Protein 4KLK (pdb70)

Secondary structure (DSSP, 8-state):
-EEE-SSEE--S-EEEEEE--TTSPPEEE--B--TT-HHHHH--HHHHHHHHH--GGG--BS---TTT--TTT-GGGTT-----EESSPPEEEEEETTEEEE---TTTS-TT-EEEEEEEEEEEESSS-EEEEEEEEEEEE-S-S--------HHHHHS--

Organism: Enterococcus faecalis (strain ATCC 700802 / V583) (NCBI:txid226185)

Sequence (161 aa):
TKVITNQVRLSFVHVLEPHAEEGQEKKYSCLIIPKDDKETLKAKEEAIKTAYEGAKKFERLKTTLRDGDEEEDTEERPEFENAFINVSSKTKPQVVKREDGVLVKKTDDPDEVYSGVYAIASINFYAYSTAGNKGVTAGLNNILTLCKGDFLGGRANAESDFGDL

InterPro domains:
  IPR012340 Nucleic acid-binding, OB-fold [G3DSA:2.40.50.140] (2-180)
  IPR012340 Nucleic acid-binding, OB-fold [SSF50249] (6-183)
  IPR022595 Enterobacter phage Enc34, ssDNA-binding protein [PF10991] (7-189)

Radius of gyration: 16.66 Å; Cα contacts (8 Å, |Δi|>4): 325; chains: 1; bounding box: 45×43×39 Å

Foldseek 3Di:
DKAKADKWAKAPAFQPHFADVPPDDTWGKITKAALVCCPRVVCCVLQVVQVVVPPPVPADEFADQLVVVPCVVPVSRPRIDGMAIDRDHAF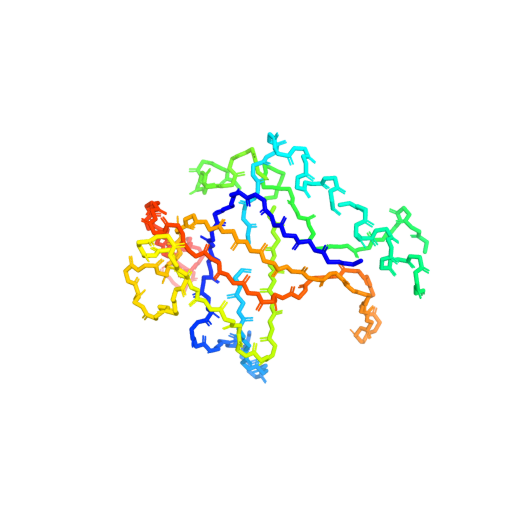EWEADVRDTDGDPDCQQGAHFFMWIFMKHKHWDADPNPTHIHIHTHYIYTHRDGDHDDDDDDPCVVPVVD

CATH classification: 2.40.50.140

Nearest PDB structures (foldseek):
  4klk-assembly1_A  TM=1.006E+00  e=2.759E-31  Enterococcus faecalis V583
  4jg2-assembly1_A  TM=8.233E-01  e=1.492E-13  Bacillus cereus ATCC 10987
  5odj-assembly1_A  TM=7.717E-01  e=7.273E-10  Hafnia phage Enc34
  5odk-assembly2_B  TM=7.988E-01  e=1.740E-09  Hafnia phage Enc34
  5odk-assembly1_A  TM=7.835E-01  e=3.380E-08  Hafnia phage Enc34

Structure (mmCIF, N/CA/C/O backbone):
data_4KLK
#
_entry.id   4KLK
#
_cell.length_a   40.527
_cell.length_b   68.133
_cell.length_c   86.807
_cell.angle_alpha   90.000
_cell.angle_beta   90.000
_cell.angle_gamma   90.000
#
_symmetry.space_group_name_H-M   'P 21 21 21'
#
loop_
_entity.id
_entity.type
_entity.pdbx_description
1 polymer 'Phage-related protein DUF2815'
2 non-polymer GLYCEROL
3 non-polymer ETHANOL
4 water water
#
loop_
_atom_site.group_PDB
_atom_site.id
_atom_site.type_symbol
_atom_site.label_atom_id
_atom_site.label_alt_id
_atom_site.label_comp_id
_atom_site.label_asym_id
_atom_site.label_entity_id
_atom_site.label_seq_id
_atom_site.pdbx_PDB_ins_code
_atom_site.Cartn_x
_atom_site.Cartn_y
_atom_site.Cartn_z
_atom_site.occupancy
_atom_site.B_iso_or_equiv
_atom_site.auth_seq_id
_atom_site.auth_comp_id
_atom_site.auth_asym_id
_atom_site.auth_atom_id
_atom_site.pdbx_PDB_model_num
ATOM 1 N N . THR A 1 7 ? 17.472 72.551 6.450 1.00 73.48 7 THR A N 1
ATOM 2 C CA . THR A 1 7 ? 18.206 71.632 7.415 1.00 70.43 7 THR A CA 1
ATOM 3 C C . THR A 1 7 ? 17.424 70.869 8.486 1.00 65.40 7 THR A C 1
ATOM 4 O O . THR A 1 7 ? 17.930 69.868 8.969 1.00 61.10 7 THR A O 1
ATOM 8 N N . LYS A 1 8 ? 16.234 71.318 8.874 1.00 63.67 8 LYS A N 1
ATOM 9 C CA . LYS A 1 8 ? 15.551 70.742 10.035 1.00 60.67 8 LYS A CA 1
ATOM 10 C C . LYS A 1 8 ? 14.409 69.751 9.767 1.00 59.44 8 LYS A C 1
ATOM 11 O O . LYS A 1 8 ? 13.481 70.066 9.072 1.00 57.30 8 LYS A O 1
ATOM 17 N N . VAL A 1 9 ? 14.461 68.569 10.381 1.00 56.32 9 VAL A N 1
ATOM 18 C CA . VAL A 1 9 ? 13.412 67.553 10.195 1.00 56.58 9 VAL A CA 1
ATOM 19 C C . VAL A 1 9 ? 12.696 67.151 11.502 1.00 51.64 9 VAL A C 1
ATOM 20 O O . VAL A 1 9 ? 13.323 67.010 12.511 1.00 52.43 9 VAL A O 1
ATOM 24 N N . ILE A 1 10 ? 11.370 66.997 11.435 1.00 53.40 10 ILE A N 1
ATOM 25 C CA . ILE A 1 10 ? 10.537 66.461 12.509 1.00 54.44 10 ILE A CA 1
ATOM 26 C C . ILE A 1 10 ? 10.013 65.148 11.975 1.00 55.02 10 ILE A C 1
ATOM 27 O O . ILE A 1 10 ? 9.252 65.171 10.979 1.00 55.72 10 ILE A O 1
ATOM 32 N N . THR A 1 11 ? 10.418 64.033 12.587 1.00 49.66 11 THR A N 1
ATOM 33 C CA . THR A 1 11 ? 10.076 62.721 12.034 1.00 48.11 11 THR A CA 1
ATOM 34 C C . THR A 1 11 ? 8.604 62.400 12.265 1.00 50.32 11 THR A C 1
ATOM 35 O O . THR A 1 11 ? 7.929 63.046 13.081 1.00 52.77 11 THR A O 1
ATOM 39 N N . ASN A 1 12 ? 8.107 61.405 11.545 1.00 52.26 12 ASN A N 1
ATOM 40 C CA . ASN A 1 12 ? 6.986 60.619 12.042 1.00 52.02 12 ASN A CA 1
ATOM 41 C C . ASN A 1 12 ? 7.579 59.664 13.050 1.00 48.61 12 ASN A C 1
ATOM 42 O O . ASN A 1 12 ? 8.697 59.853 13.493 1.00 51.74 12 ASN A O 1
ATOM 47 N N . GLN A 1 13 ? 6.831 58.642 13.402 1.00 48.33 13 GLN A N 1
ATOM 48 C CA . GLN A 1 13 ? 7.220 57.674 14.387 1.00 48.88 13 GLN A CA 1
ATOM 49 C C . GLN A 1 13 ? 8.508 56.929 14.062 1.00 48.31 13 GLN A C 1
ATOM 50 O O . GLN A 1 13 ? 8.721 56.353 12.972 1.00 49.16 13 GLN A O 1
ATOM 56 N N . VAL A 1 14 ? 9.417 56.946 15.011 1.00 41.67 14 VAL A N 1
ATOM 57 C CA . VAL A 1 14 ? 10.655 56.200 14.875 1.00 37.47 14 VAL A CA 1
ATOM 58 C C . VAL A 1 14 ? 10.860 55.427 16.176 1.00 38.59 14 VAL A C 1
ATOM 59 O O . VAL A 1 14 ? 10.111 55.587 17.131 1.00 38.15 14 VAL A O 1
ATOM 63 N N . ARG A 1 15 ? 11.874 54.589 16.173 1.00 39.63 15 ARG A N 1
ATOM 64 C CA . ARG A 1 15 ? 12.226 53.849 17.327 1.00 36.61 15 ARG A CA 1
ATOM 65 C C . ARG A 1 15 ? 13.588 54.325 17.759 1.00 36.36 15 ARG A C 1
ATOM 66 O O . ARG A 1 15 ? 14.468 54.487 16.960 1.00 33.67 15 ARG A O 1
ATOM 74 N N . LEU A 1 16 ? 13.745 54.531 19.082 1.00 35.63 16 LEU A N 1
ATOM 75 C CA . LEU A 1 16 ? 14.984 54.960 19.686 1.00 34.00 16 LEU A CA 1
ATOM 76 C C . LEU A 1 16 ? 15.803 53.755 20.161 1.00 36.17 16 LEU A C 1
ATOM 77 O O . LEU A 1 16 ? 15.261 52.754 20.598 1.00 34.97 16 LEU A O 1
ATOM 82 N N . SER A 1 17 ? 17.114 53.847 20.022 1.00 33.86 17 SER A N 1
ATOM 83 C CA . SER A 1 17 ? 17.988 52.913 20.545 1.00 34.67 17 SER A CA 1
ATOM 84 C C . SER A 1 17 ? 19.267 53.666 21.011 1.00 36.26 17 SER A C 1
ATOM 85 O O . SER A 1 17 ? 19.480 54.819 20.641 1.00 33.65 17 SER A O 1
ATOM 88 N N . PHE A 1 18 ? 20.097 53.012 21.824 1.00 33.62 18 PHE A N 1
ATOM 89 C CA . PHE A 1 18 ? 21.337 53.645 22.360 1.00 36.29 18 PHE A CA 1
ATOM 90 C C . PHE A 1 18 ? 20.957 55.001 22.957 1.00 39.60 18 PHE A C 1
ATOM 91 O O . PHE A 1 18 ? 21.542 56.033 22.630 1.00 33.95 18 PHE A O 1
ATOM 99 N N . VAL A 1 19 ? 19.948 54.976 23.840 1.00 37.36 19 VAL A N 1
ATOM 100 C CA . VAL A 1 19 ? 19.371 56.180 24.350 1.00 36.46 19 VAL A CA 1
ATOM 101 C C . VAL A 1 19 ? 20.177 56.795 25.475 1.00 34.31 19 VAL A C 1
ATOM 102 O O . VAL A 1 19 ? 20.261 56.220 26.635 1.00 39.37 19 VAL A O 1
ATOM 106 N N . HIS A 1 20 ? 20.658 58.008 25.201 1.00 32.47 20 HIS A N 1
ATOM 107 C CA . HIS A 1 20 ? 21.366 58.842 26.214 1.00 36.51 20 HIS A CA 1
ATOM 108 C C . HIS A 1 20 ? 20.872 60.250 26.125 1.00 34.06 20 HIS A C 1
ATOM 109 O O . HIS A 1 20 ? 21.649 61.117 25.826 1.00 33.44 20 HIS A O 1
ATOM 116 N N . VAL A 1 21 ? 19.566 60.466 26.317 1.00 34.30 21 VAL A N 1
ATOM 117 C CA . VAL A 1 21 ? 18.977 61.776 26.171 1.00 35.84 21 VAL A CA 1
ATOM 118 C C . VAL A 1 21 ? 18.771 62.518 27.527 1.00 36.93 21 VAL A C 1
ATOM 119 O O . VAL A 1 21 ? 18.586 63.732 27.550 1.00 38.81 21 VAL A O 1
ATOM 123 N N . LEU A 1 22 ? 18.828 61.780 28.625 1.00 38.32 22 LEU A N 1
ATOM 124 C CA . LEU A 1 22 ? 18.511 62.361 29.928 1.00 40.60 22 LEU A CA 1
ATOM 125 C C . LEU A 1 22 ? 19.751 62.770 30.618 1.00 42.56 22 LEU A C 1
ATOM 126 O O . LEU A 1 22 ? 19.754 63.796 31.271 1.00 44.01 22 LEU A O 1
ATOM 131 N N . GLU A 1 23 ? 20.805 61.963 30.439 1.00 42.48 23 GLU A N 1
ATOM 132 C CA . GLU A 1 23 ? 22.137 62.277 30.892 1.00 46.00 23 GLU A CA 1
ATOM 133 C C . GLU A 1 23 ? 23.124 62.019 29.798 1.00 42.37 23 GLU A C 1
ATOM 134 O O . GLU A 1 23 ? 23.006 61.031 29.074 1.00 46.02 23 GLU A O 1
ATOM 140 N N . PRO A 1 24 ? 24.168 62.853 29.717 1.00 44.78 24 PRO A N 1
ATOM 141 C CA . PRO A 1 24 ? 25.151 62.719 28.631 1.00 44.58 24 PRO A CA 1
ATOM 142 C C . PRO A 1 24 ? 26.073 61.553 28.865 1.00 46.92 24 PRO A C 1
ATOM 143 O O . PRO A 1 24 ? 26.279 61.117 30.006 1.00 45.72 24 PRO A O 1
ATOM 147 N N . HIS A 1 25 ? 26.655 61.089 27.777 1.00 47.70 25 HIS A N 1
ATOM 148 C CA . HIS A 1 25 ? 27.435 59.864 27.737 1.00 53.31 25 HIS A CA 1
ATOM 149 C C . HIS A 1 25 ? 28.651 60.089 26.816 1.00 54.74 25 HIS A C 1
ATOM 150 O O . HIS A 1 25 ? 28.561 60.798 25.787 1.00 50.08 25 HIS A O 1
ATOM 157 N N . ALA A 1 26 ? 29.790 59.503 27.166 1.00 58.07 26 ALA A N 1
ATOM 158 C CA . ALA A 1 26 ? 30.964 59.555 26.279 1.00 61.45 26 ALA A CA 1
ATOM 159 C C . ALA A 1 26 ? 30.965 58.325 25.373 1.00 63.21 26 ALA A C 1
ATOM 160 O O . ALA A 1 26 ? 31.069 57.172 25.828 1.00 57.21 26 ALA A O 1
ATOM 170 N N . GLU A 1 28 ? 33.326 57.351 23.276 1.00 87.22 28 GLU A N 1
ATOM 171 C CA . GLU A 1 28 ? 34.636 56.695 23.511 1.00 90.00 28 GLU A CA 1
ATOM 172 C C . GLU A 1 28 ? 35.349 57.328 24.702 1.00 85.20 28 GLU A C 1
ATOM 173 O O . GLU A 1 28 ? 35.134 58.504 25.011 1.00 76.36 28 GLU A O 1
ATOM 179 N N . GLU A 1 29 ? 36.224 56.559 25.342 1.00 81.31 29 GLU A N 1
ATOM 180 C CA . GLU A 1 29 ? 37.080 57.079 26.404 1.00 84.84 29 GLU A CA 1
ATOM 181 C C . GLU A 1 29 ? 37.873 58.388 25.995 1.00 82.22 29 GLU A C 1
ATOM 182 O O . GLU A 1 29 ? 38.361 58.535 24.871 1.00 79.77 29 GLU A O 1
ATOM 188 N N . GLY A 1 30 ? 37.941 59.356 26.903 1.00 78.18 30 GLY A N 1
ATOM 189 C CA . GLY A 1 30 ? 38.591 60.635 26.627 1.00 77.09 30 GLY A CA 1
ATOM 190 C C . GLY A 1 30 ? 37.740 61.693 25.933 1.00 74.09 30 GLY A C 1
ATOM 191 O O . GLY A 1 30 ? 38.037 62.883 26.030 1.00 69.90 30 GLY A O 1
ATOM 192 N N . GLN A 1 31 ? 36.688 61.277 25.225 1.00 71.66 31 GLN A N 1
ATOM 193 C CA . GLN A 1 31 ? 35.801 62.223 24.531 1.00 73.31 31 GLN A CA 1
ATOM 194 C C . GLN A 1 31 ? 34.899 62.978 25.506 1.00 68.74 31 GLN A C 1
ATOM 195 O O . GLN A 1 31 ? 34.664 62.554 26.645 1.00 64.05 31 GLN A O 1
ATOM 201 N N . GLU A 1 32 ? 34.403 64.101 25.013 1.00 67.31 32 GLU A N 1
ATOM 202 C CA . GLU A 1 32 ? 33.374 64.882 25.672 1.00 69.73 32 GLU A CA 1
ATOM 203 C C . GLU A 1 32 ? 32.027 64.117 25.775 1.00 62.86 32 GLU A C 1
ATOM 204 O O . GLU A 1 32 ? 31.573 63.479 24.820 1.00 60.46 32 GLU A O 1
ATOM 210 N N . LYS A 1 33 ? 31.400 64.155 26.938 1.00 59.02 33 LYS A N 1
ATOM 211 C CA . LYS A 1 33 ? 30.141 63.456 27.104 1.00 58.83 33 LYS A CA 1
ATOM 212 C C . LYS A 1 33 ? 29.113 64.248 26.306 1.00 53.69 33 LYS A C 1
ATOM 213 O O . LYS A 1 33 ? 29.180 65.465 26.265 1.00 52.11 33 LYS A O 1
ATOM 219 N N . LYS A 1 34 ? 28.190 63.557 25.658 1.00 52.93 34 LYS A N 1
ATOM 220 C CA . LYS A 1 34 ? 27.110 64.202 24.907 1.00 49.69 34 LYS A CA 1
ATOM 221 C C . LYS A 1 34 ? 25.806 63.472 25.083 1.00 41.98 34 LYS A C 1
ATOM 222 O O . LYS A 1 34 ? 25.777 62.313 25.469 1.00 40.95 34 LYS A O 1
ATOM 228 N N . TYR A 1 35 ? 24.724 64.170 24.765 1.00 37.46 35 TYR A N 1
ATOM 229 C CA . TYR A 1 35 ? 23.419 63.590 24.682 1.00 35.03 35 TYR A CA 1
ATOM 230 C C . TYR A 1 35 ? 23.220 63.001 23.259 1.00 36.89 35 TYR A C 1
ATOM 231 O O . TYR A 1 35 ? 23.575 63.635 22.278 1.00 36.22 35 TYR A O 1
ATOM 240 N N . SER A 1 36 ? 22.631 61.823 23.163 1.00 35.55 36 SER A N 1
ATOM 241 C CA . SER A 1 36 ? 22.545 61.172 21.828 1.00 36.83 36 SER A CA 1
ATOM 242 C C . SER A 1 36 ? 21.481 60.113 21.877 1.00 35.96 36 SER A C 1
ATOM 243 O O . SER A 1 36 ? 21.093 59.651 22.998 1.00 32.89 36 SER A O 1
ATOM 246 N N . CYS A 1 37 ? 21.039 59.696 20.689 1.00 31.45 37 CYS A N 1
ATOM 247 C CA . CYS A 1 37 ? 20.284 58.460 20.503 1.00 33.03 37 CYS A CA 1
ATOM 248 C C . CYS A 1 37 ? 20.356 58.081 19.011 1.00 32.20 37 CYS A C 1
ATOM 249 O O . CYS A 1 37 ? 20.713 58.914 18.142 1.00 33.57 37 CYS A O 1
ATOM 260 N N . LEU A 1 39 ? 18.026 56.886 15.922 1.00 35.36 39 LEU A N 1
ATOM 261 C CA . LEU A 1 39 ? 16.667 56.815 15.393 1.00 36.11 39 LEU A CA 1
ATOM 262 C C . LEU A 1 39 ? 16.634 55.700 14.331 1.00 38.73 39 LEU A C 1
ATOM 263 O O . LEU A 1 39 ? 17.550 55.585 13.512 1.00 36.01 39 LEU A O 1
ATOM 268 N N . ILE A 1 40 ? 15.633 54.835 14.428 1.00 40.21 40 ILE A N 1
ATOM 269 C CA . ILE A 1 40 ? 15.434 53.780 13.461 1.00 41.04 40 ILE A CA 1
ATOM 270 C C . ILE A 1 40 ? 14.160 54.106 12.763 1.00 42.29 40 ILE A C 1
ATOM 271 O O . ILE A 1 40 ? 13.109 54.188 13.393 1.00 43.13 40 ILE A O 1
ATOM 276 N N . ILE A 1 41 ? 14.261 54.320 11.447 1.00 45.07 41 ILE A N 1
ATOM 277 C CA . ILE A 1 41 ? 13.184 54.807 10.639 1.00 46.71 41 ILE A CA 1
ATOM 278 C C . ILE A 1 41 ? 12.732 53.706 9.639 1.00 49.11 41 ILE A C 1
ATOM 279 O O . ILE A 1 41 ? 13.555 53.277 8.827 1.00 42.44 41 ILE A O 1
ATOM 284 N N . PRO A 1 42 ? 11.441 53.279 9.688 1.00 49.93 42 PRO A N 1
ATOM 285 C CA . PRO A 1 42 ? 10.941 52.299 8.755 1.00 49.71 42 PRO A CA 1
ATOM 286 C C . PRO A 1 42 ? 11.177 52.828 7.337 1.00 51.72 42 PRO A C 1
ATOM 287 O O . PRO A 1 42 ? 10.936 54.015 7.061 1.00 51.23 42 PRO A O 1
ATOM 291 N N . LYS A 1 43 ? 11.657 51.960 6.458 1.00 54.12 43 LYS A N 1
ATOM 292 C CA . LYS A 1 43 ? 11.729 52.311 4.996 1.00 56.54 43 LYS A CA 1
ATOM 293 C C . LYS A 1 43 ? 10.351 52.596 4.349 1.00 61.92 43 LYS A C 1
ATOM 294 O O . LYS A 1 43 ? 10.283 53.222 3.234 1.00 61.07 43 LYS A O 1
ATOM 300 N N . ASP A 1 44 ? 9.258 52.161 4.999 1.00 64.11 44 ASP A N 1
ATOM 301 C CA . ASP A 1 44 ? 7.879 52.544 4.529 1.00 73.37 44 ASP A CA 1
ATOM 302 C C . ASP A 1 44 ? 7.665 54.050 4.563 1.00 73.10 44 ASP A C 1
ATOM 303 O O . ASP A 1 44 ? 6.761 54.546 3.956 1.00 69.73 44 ASP A O 1
ATOM 308 N N . ASP A 1 45 ? 8.451 54.771 5.350 1.00 71.14 45 ASP A N 1
ATOM 309 C CA . ASP A 1 45 ? 8.157 56.185 5.643 1.00 67.25 45 ASP A CA 1
ATOM 310 C C . ASP A 1 45 ? 8.894 57.070 4.663 1.00 70.72 45 ASP A C 1
ATOM 311 O O . ASP A 1 45 ? 9.899 57.724 4.995 1.00 65.40 45 ASP A O 1
ATOM 316 N N . LYS A 1 46 ? 8.344 57.118 3.441 1.00 73.55 46 LYS A N 1
ATOM 317 C CA . LYS A 1 46 ? 8.882 57.946 2.392 1.00 76.47 46 LYS A CA 1
ATOM 318 C C . LYS A 1 46 ? 8.898 59.396 2.851 1.00 72.45 46 LYS A C 1
ATOM 319 O O . LYS A 1 46 ? 9.856 60.134 2.580 1.00 73.19 46 LYS A O 1
ATOM 325 N N . GLU A 1 47 ? 7.838 59.824 3.527 1.00 69.95 47 GLU 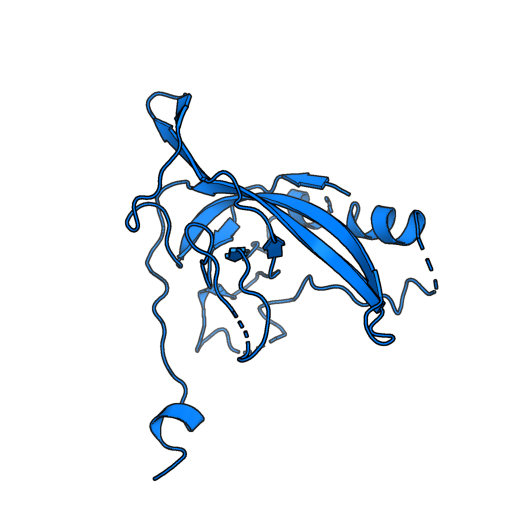A N 1
ATOM 326 C CA . GLU A 1 47 ? 7.734 61.233 3.967 1.00 70.48 47 GLU A CA 1
ATOM 327 C C . GLU A 1 47 ? 8.970 61.662 4.797 1.00 65.13 47 GLU A C 1
ATOM 328 O O . GLU A 1 47 ? 9.651 62.652 4.501 1.00 61.78 47 GLU A O 1
ATOM 334 N N . THR A 1 48 ? 9.295 60.883 5.822 1.00 60.51 48 THR A N 1
ATOM 335 C CA . THR A 1 48 ? 10.409 61.260 6.716 1.00 60.58 48 THR A CA 1
ATOM 336 C C . THR A 1 48 ? 11.739 61.184 5.948 1.00 60.55 48 THR A C 1
ATOM 337 O O . THR A 1 48 ? 12.588 62.077 6.060 1.00 60.21 48 THR A O 1
ATOM 341 N N . LEU A 1 49 ? 11.895 60.131 5.146 1.00 58.85 49 LEU A N 1
ATOM 342 C CA . LEU A 1 49 ? 13.164 59.878 4.452 1.00 59.11 49 LEU A CA 1
ATOM 343 C C . LEU A 1 49 ? 13.431 60.870 3.316 1.00 63.81 49 LEU A C 1
ATOM 344 O O . LEU A 1 49 ? 14.578 61.173 2.981 1.00 64.87 49 LEU A O 1
ATOM 349 N N . LYS A 1 50 ? 12.356 61.391 2.754 1.00 68.23 50 LYS A N 1
ATOM 350 C CA . LYS A 1 50 ? 12.445 62.418 1.696 1.00 73.49 50 LYS A CA 1
ATOM 351 C C . LYS A 1 50 ? 12.857 63.705 2.380 1.00 74.11 50 LYS A C 1
ATOM 352 O O . LYS A 1 50 ? 13.774 64.416 1.943 1.00 76.32 50 LYS A O 1
ATOM 358 N N . ALA A 1 51 ? 12.199 63.989 3.494 1.00 72.30 51 ALA A N 1
ATOM 359 C CA . ALA A 1 51 ? 12.510 65.201 4.232 1.00 68.68 51 ALA A CA 1
ATOM 360 C C . ALA A 1 51 ? 13.992 65.150 4.642 1.00 65.06 51 ALA A C 1
ATOM 361 O O . ALA A 1 51 ? 14.730 66.113 4.416 1.00 64.94 51 ALA A O 1
ATOM 371 N N . LYS A 1 53 ? 16.412 63.384 3.134 1.00 65.41 53 LYS A N 1
ATOM 372 C CA . LYS A 1 53 ? 17.116 63.652 1.863 1.00 70.84 53 LYS A CA 1
ATOM 373 C C . LYS A 1 53 ? 17.243 65.121 1.516 1.00 68.96 53 LYS A C 1
ATOM 374 O O . LYS A 1 53 ? 18.312 65.601 1.106 1.00 69.48 53 LYS A O 1
ATOM 380 N N . GLU A 1 54 ? 16.123 65.826 1.618 1.00 68.42 54 GLU A N 1
ATOM 381 C CA A GLU A 1 54 ? 16.023 67.234 1.252 0.60 71.90 54 GLU A CA 1
ATOM 382 C CA B GLU A 1 54 ? 16.123 67.214 1.180 0.40 70.00 54 GLU A CA 1
ATOM 383 C C . GLU A 1 54 ? 16.823 68.098 2.208 1.00 67.75 54 GLU A C 1
ATOM 384 O O . GLU A 1 54 ? 17.448 69.078 1.827 1.00 66.69 54 GLU A O 1
ATOM 395 N N . ALA A 1 55 ? 16.791 67.738 3.499 1.00 62.14 55 ALA A N 1
ATOM 396 C CA . ALA A 1 55 ? 17.552 68.526 4.437 1.00 59.51 55 ALA A CA 1
ATOM 397 C C . ALA A 1 55 ? 19.049 68.348 4.155 1.00 59.92 55 ALA A C 1
ATOM 398 O O . ALA A 1 55 ? 19.848 69.306 4.254 1.00 59.66 55 ALA A O 1
ATOM 400 N N . ILE A 1 56 ? 19.430 67.103 3.853 1.00 60.52 56 ILE A N 1
ATOM 401 C CA . ILE A 1 56 ? 20.827 66.780 3.627 1.00 64.76 56 ILE A CA 1
ATOM 402 C C . ILE A 1 56 ? 21.339 67.597 2.430 1.00 72.16 56 ILE A C 1
ATOM 403 O O . ILE A 1 56 ? 22.464 68.124 2.450 1.00 75.82 56 ILE A O 1
ATOM 408 N N . LYS A 1 57 ? 20.486 67.696 1.409 1.00 76.45 57 LYS A N 1
ATOM 409 C CA . LYS A 1 57 ? 20.765 68.427 0.162 1.00 80.65 57 LYS A CA 1
ATOM 410 C C . LYS A 1 57 ? 21.089 69.881 0.474 1.00 82.11 57 LYS A C 1
ATOM 411 O O . LYS A 1 57 ? 22.138 70.422 0.076 1.00 84.27 57 LYS A O 1
ATOM 417 N N . THR A 1 58 ? 20.158 70.497 1.195 1.00 80.27 58 THR A N 1
ATOM 418 C CA . THR A 1 58 ? 20.252 71.872 1.648 1.00 78.18 58 THR A CA 1
ATOM 419 C C . THR A 1 58 ? 21.538 72.115 2.460 1.00 78.37 58 THR A C 1
ATOM 420 O O . THR A 1 58 ? 22.270 73.064 2.197 1.00 80.98 58 THR A O 1
ATOM 424 N N . ALA A 1 59 ? 21.816 71.287 3.464 1.00 74.75 59 ALA A N 1
ATOM 425 C CA . ALA A 1 59 ? 23.107 71.385 4.145 1.00 74.12 59 ALA A CA 1
ATOM 426 C C . ALA A 1 59 ? 24.266 71.383 3.136 1.00 78.14 59 ALA A C 1
ATOM 427 O O . ALA A 1 59 ? 25.074 72.315 3.153 1.00 80.46 59 ALA A O 1
ATOM 429 N N . TYR A 1 60 ? 24.340 70.365 2.258 1.00 80.47 60 TYR A N 1
ATOM 430 C CA . TYR A 1 60 ? 25.380 70.330 1.175 1.00 86.52 60 TYR A CA 1
ATOM 431 C C . TYR A 1 60 ? 25.390 71.651 0.405 1.00 88.67 60 TYR A C 1
ATOM 432 O O . TYR A 1 60 ? 26.461 72.254 0.280 1.00 90.33 60 TYR A O 1
ATOM 441 N N . GLU A 1 61 ? 24.209 72.104 -0.056 1.00 92.52 61 GLU A N 1
ATOM 442 C CA . GLU A 1 61 ? 24.100 73.336 -0.898 1.00 100.28 61 GLU A CA 1
ATOM 443 C C . GLU A 1 61 ? 24.841 74.436 -0.173 1.00 98.93 61 GLU A C 1
ATOM 444 O O . GLU A 1 61 ? 25.893 74.895 -0.639 1.00 97.57 61 GLU A O 1
ATOM 450 N N . GLY A 1 62 ? 24.325 74.761 1.021 1.00 91.05 62 GLY A N 1
ATOM 451 C CA . GLY A 1 62 ? 24.798 75.877 1.799 1.00 90.47 62 GLY A CA 1
ATOM 452 C C . GLY A 1 62 ? 26.275 75.864 2.142 1.00 93.17 62 GLY A C 1
ATOM 453 O O . GLY A 1 62 ? 26.794 76.871 2.605 1.00 98.30 62 GLY A O 1
ATOM 454 N N . ALA A 1 63 ? 26.962 74.745 1.931 1.00 93.47 63 ALA A N 1
ATOM 455 C CA . ALA A 1 63 ? 28.373 74.618 2.320 1.00 92.86 63 ALA A CA 1
ATOM 456 C C . ALA A 1 63 ? 29.305 74.383 1.132 1.00 92.57 63 ALA A C 1
ATOM 457 O O . ALA A 1 63 ? 30.457 74.031 1.340 1.00 92.89 63 ALA A O 1
ATOM 459 N N . LYS A 1 72 ? 31.859 67.386 -3.631 1.00 100.71 72 LYS A N 1
ATOM 460 C CA A LYS A 1 72 ? 31.255 66.657 -4.761 0.60 105.32 72 LYS A CA 1
ATOM 461 C CA B LYS A 1 72 ? 31.236 66.689 -4.756 0.40 104.21 72 LYS A CA 1
ATOM 462 C C . LYS A 1 72 ? 30.129 65.750 -4.281 1.00 102.39 72 LYS A C 1
ATOM 463 O O . LYS A 1 72 ? 30.388 64.720 -3.647 1.00 104.36 72 LYS A O 1
ATOM 474 N N . PHE A 1 73 ? 28.883 66.119 -4.597 1.00 103.50 73 PHE A N 1
ATOM 475 C CA . PHE A 1 73 ? 27.680 65.521 -3.987 1.00 99.78 73 PHE A CA 1
ATOM 476 C C . PHE A 1 73 ? 27.579 64.019 -4.017 1.00 100.90 73 PHE A C 1
ATOM 477 O O . PHE A 1 73 ? 27.247 63.411 -2.998 1.00 96.51 73 PHE A O 1
ATOM 485 N N . GLU A 1 74 ? 27.784 63.417 -5.196 1.00 104.67 74 GLU A N 1
ATOM 486 C CA . GLU A 1 74 ? 27.578 61.975 -5.309 1.00 105.94 74 GLU A CA 1
ATOM 487 C C . GLU A 1 74 ? 28.470 61.277 -4.291 1.00 101.91 74 GLU A C 1
ATOM 488 O O . GLU A 1 74 ? 28.094 60.250 -3.784 1.00 100.04 74 GLU A O 1
ATOM 494 N N . ARG A 1 75 ? 29.649 61.857 -4.025 1.00 102.64 75 ARG A N 1
ATOM 495 C CA . ARG A 1 75 ? 30.615 61.336 -3.056 1.00 100.28 75 ARG A CA 1
ATOM 496 C C . ARG A 1 75 ? 30.380 61.896 -1.622 1.00 92.91 75 ARG A C 1
ATOM 497 O O . ARG A 1 75 ? 31.294 61.906 -0.808 1.00 88.37 75 ARG A O 1
ATOM 505 N N . LEU A 1 76 ? 29.175 62.358 -1.315 1.00 88.10 76 LEU A N 1
ATOM 506 C CA . LEU A 1 76 ? 28.957 63.049 -0.040 1.00 84.77 76 LEU A CA 1
ATOM 507 C C . LEU A 1 76 ? 28.786 62.005 1.047 1.00 81.96 76 LEU A C 1
ATOM 508 O O . LEU A 1 76 ? 27.962 61.110 0.894 1.00 80.13 76 LEU A O 1
ATOM 513 N N . LYS A 1 77 ? 29.590 62.117 2.113 1.00 84.19 77 LYS A N 1
ATOM 514 C CA . LYS A 1 77 ? 29.476 61.276 3.309 1.00 80.83 77 LYS A CA 1
ATOM 515 C C . LYS A 1 77 ? 28.400 61.822 4.200 1.00 78.51 77 LYS A C 1
ATOM 516 O O . LYS A 1 77 ? 28.407 63.004 4.560 1.00 77.46 77 LYS A O 1
ATOM 522 N N . THR A 1 78 ? 27.472 60.940 4.542 1.00 75.09 78 THR A N 1
ATOM 523 C CA . THR A 1 78 ? 26.403 61.224 5.477 1.00 69.82 78 THR A CA 1
ATOM 524 C C . THR A 1 78 ? 26.243 60.096 6.552 1.00 66.84 78 THR A C 1
ATOM 525 O O . THR A 1 78 ? 26.916 59.074 6.513 1.00 65.58 78 THR A O 1
ATOM 529 N N . THR A 1 79 ? 25.360 60.322 7.521 1.00 62.36 79 THR A N 1
ATOM 530 C CA . THR A 1 79 ? 25.218 59.431 8.689 1.00 59.44 79 THR A CA 1
ATOM 531 C C . THR A 1 79 ? 23.905 58.653 8.659 1.00 56.00 79 THR A C 1
ATOM 532 O O . THR A 1 79 ? 23.557 57.968 9.624 1.00 53.72 79 THR A O 1
ATOM 536 N N . LEU A 1 80 ? 23.181 58.768 7.539 1.00 56.00 80 LEU A N 1
ATOM 537 C CA . LEU A 1 80 ? 21.903 58.090 7.382 1.00 53.59 80 LEU A CA 1
ATOM 538 C C . LEU A 1 80 ? 22.177 56.727 6.806 1.00 54.55 80 LEU A C 1
ATOM 539 O O . LEU A 1 80 ? 22.614 56.629 5.670 1.00 53.53 80 LEU A O 1
ATOM 544 N N . ARG A 1 81 ? 21.904 55.672 7.579 1.00 50.59 81 ARG A N 1
ATOM 545 C CA . ARG A 1 81 ? 22.382 54.335 7.197 1.00 52.28 81 ARG A CA 1
ATOM 546 C C . ARG A 1 81 ? 21.280 53.334 6.990 1.00 48.70 81 ARG A C 1
ATOM 547 O O . ARG A 1 81 ? 20.144 53.557 7.374 1.00 45.77 81 ARG A O 1
ATOM 555 N N . ASP A 1 82 ? 21.605 52.264 6.276 1.00 49.70 82 ASP A N 1
ATOM 556 C CA . ASP A 1 82 ? 20.625 51.296 5.847 1.00 50.03 82 ASP A CA 1
ATOM 557 C C . ASP A 1 82 ? 20.702 50.104 6.749 1.00 48.29 82 ASP A C 1
ATOM 558 O O . ASP A 1 82 ? 21.711 49.404 6.711 1.00 49.56 82 ASP A O 1
ATOM 563 N N . GLY A 1 83 ? 19.669 49.879 7.578 1.00 46.21 83 GLY A N 1
ATOM 564 C CA . GLY A 1 83 ? 19.654 48.766 8.523 1.00 46.25 83 GLY A CA 1
ATOM 565 C C . GLY A 1 83 ? 19.891 47.397 7.894 1.00 48.74 83 GLY A C 1
ATOM 566 O O . GLY A 1 83 ? 20.718 46.622 8.377 1.00 46.94 83 GLY A O 1
ATOM 567 N N . ASP A 1 84 ? 19.204 47.104 6.780 1.00 51.73 84 ASP A N 1
ATOM 568 C CA . ASP A 1 84 ? 19.252 45.763 6.192 1.00 51.35 84 ASP A CA 1
ATOM 569 C C . ASP A 1 84 ? 20.619 45.510 5.601 1.00 51.70 84 ASP A C 1
ATOM 570 O O . ASP A 1 84 ? 21.119 44.381 5.629 1.00 48.63 84 ASP A O 1
ATOM 575 N N . GLU A 1 85 ? 21.246 46.565 5.092 1.00 54.97 85 GLU A N 1
ATOM 576 C CA A GLU A 1 85 ? 22.538 46.401 4.471 0.60 56.86 85 GLU A CA 1
ATOM 577 C CA B GLU A 1 85 ? 22.539 46.415 4.463 0.40 57.23 85 GLU A CA 1
ATOM 578 C C . GLU A 1 85 ? 23.658 46.331 5.478 1.00 56.36 85 GLU A C 1
ATOM 579 O O . GLU A 1 85 ? 24.601 45.595 5.271 1.00 56.75 85 GLU A O 1
ATOM 590 N N . GLU A 1 86 ? 23.551 47.086 6.571 1.00 54.41 86 GLU A N 1
ATOM 591 C CA . GLU A 1 86 ? 24.655 47.201 7.506 1.00 56.91 86 GLU A CA 1
ATOM 592 C C . GLU A 1 86 ? 24.559 46.249 8.680 1.00 56.00 86 GLU A C 1
ATOM 593 O O . GLU A 1 86 ? 25.574 45.842 9.221 1.00 58.38 86 GLU A O 1
ATOM 607 N N . ASP A 1 88 ? 22.985 42.665 10.718 1.00 47.66 88 ASP A N 1
ATOM 608 C CA . ASP A 1 88 ? 22.388 41.339 10.658 1.00 45.37 88 ASP A CA 1
ATOM 609 C C . ASP A 1 88 ? 21.077 41.364 11.386 1.00 43.04 88 ASP A C 1
ATOM 610 O O . ASP A 1 88 ? 21.020 41.501 12.637 1.00 40.77 88 ASP A O 1
ATOM 615 N N . THR A 1 89 ? 19.995 41.257 10.641 1.00 41.69 89 THR A N 1
ATOM 616 C CA . THR A 1 89 ? 18.646 41.604 11.153 1.00 41.71 89 THR A CA 1
ATOM 617 C C . THR A 1 89 ? 18.002 40.368 11.749 1.00 42.52 89 THR A C 1
ATOM 618 O O . THR A 1 89 ? 16.897 40.442 12.250 1.00 44.49 89 THR A O 1
ATOM 622 N N . GLU A 1 90 ? 18.700 39.231 11.713 1.00 42.67 90 GLU A N 1
ATOM 623 C CA . GLU A 1 90 ? 18.324 38.079 12.574 1.00 40.69 90 GLU A CA 1
ATOM 624 C C . GLU A 1 90 ? 18.901 38.229 13.974 1.00 40.71 90 GLU A C 1
ATOM 625 O O . GLU A 1 90 ? 18.256 37.839 14.957 1.00 38.37 90 GLU A O 1
ATOM 631 N N . GLU A 1 91 ? 20.140 38.729 14.083 1.00 40.73 91 GLU A N 1
ATOM 632 C CA . GLU A 1 91 ? 20.695 39.142 15.414 1.00 43.44 91 GLU A CA 1
ATOM 633 C C . GLU A 1 91 ? 19.969 40.361 15.997 1.00 41.52 91 GLU A C 1
ATOM 634 O O . GLU A 1 91 ? 19.707 40.415 17.168 1.00 37.68 91 GLU A O 1
ATOM 640 N N . ARG A 1 92 ? 19.653 41.334 15.139 1.00 42.26 92 ARG A N 1
ATOM 641 C CA . ARG A 1 92 ? 19.125 42.647 15.544 1.00 40.43 92 ARG A CA 1
ATOM 642 C C . ARG A 1 92 ? 17.905 42.969 14.710 1.00 39.18 92 ARG A C 1
ATOM 643 O O . ARG A 1 92 ? 18.004 43.703 13.698 1.00 38.78 92 ARG A O 1
ATOM 651 N N . PRO A 1 93 ? 16.762 42.375 15.035 1.00 36.66 93 PRO A N 1
ATOM 652 C CA . PRO A 1 93 ? 15.622 42.563 14.139 1.00 37.74 93 PRO A CA 1
ATOM 653 C C . PRO A 1 93 ? 15.017 43.971 14.127 1.00 37.84 93 PRO A C 1
ATOM 654 O O . PRO A 1 93 ? 14.300 44.333 13.173 1.00 41.61 93 PRO A O 1
ATOM 658 N N . GLU A 1 94 ? 15.376 44.802 15.109 1.00 38.44 94 GLU A N 1
ATOM 659 C CA . GLU A 1 94 ? 14.886 46.164 15.181 1.00 38.13 94 GLU A CA 1
ATOM 660 C C . GLU A 1 94 ? 15.273 46.906 13.911 1.00 36.88 94 GLU A C 1
ATOM 661 O O . GLU A 1 94 ? 14.657 47.892 13.630 1.00 34.51 94 GLU A O 1
ATOM 667 N N . PHE A 1 95 ? 16.366 46.488 13.286 1.00 37.36 95 PHE A N 1
ATOM 668 C CA . PHE A 1 95 ? 16.844 47.117 12.020 1.00 39.61 95 PHE A CA 1
ATOM 669 C C . PHE A 1 95 ? 16.173 46.624 10.761 1.00 42.92 95 PHE A C 1
ATOM 670 O O . PHE A 1 95 ? 16.476 47.140 9.636 1.00 45.00 95 PHE A O 1
ATOM 678 N N . GLU A 1 96 ? 15.283 45.639 10.879 1.00 46.15 96 GLU A N 1
ATOM 679 C CA . GLU A 1 96 ? 14.731 45.020 9.653 1.00 51.80 96 GLU A CA 1
ATOM 680 C C . GLU A 1 96 ? 13.965 46.027 8.851 1.00 49.92 96 GLU A C 1
ATOM 681 O O . GLU A 1 96 ? 13.053 46.656 9.347 1.00 48.44 96 GLU A O 1
ATOM 687 N N . ASN A 1 97 ? 14.308 46.178 7.581 1.00 54.79 97 ASN A N 1
ATOM 688 C CA . ASN A 1 97 ? 13.576 47.106 6.759 1.00 55.56 97 ASN A CA 1
ATOM 689 C C . ASN A 1 97 ? 13.519 48.548 7.290 1.00 49.79 97 ASN A C 1
ATOM 690 O O . ASN A 1 97 ? 12.459 49.194 7.307 1.00 49.91 97 ASN A O 1
ATOM 695 N N . ALA A 1 98 ? 14.666 49.034 7.741 1.00 43.42 98 ALA A N 1
ATOM 696 C CA . ALA A 1 98 ? 14.753 50.318 8.356 1.00 38.94 98 ALA A CA 1
ATOM 697 C C . ALA A 1 98 ? 16.032 50.973 7.958 1.00 38.29 98 ALA A C 1
ATOM 698 O O . ALA A 1 98 ? 17.043 50.280 7.670 1.00 39.63 98 ALA A O 1
ATOM 708 N N . PHE A 1 100 ? 18.703 54.021 9.631 1.00 40.49 100 PHE A N 1
ATOM 709 C CA . PHE A 1 100 ? 19.034 54.477 11.004 1.00 38.99 100 PHE A CA 1
ATOM 710 C C . PHE A 1 100 ? 20.073 55.573 10.988 1.00 40.73 100 PHE A C 1
ATOM 711 O O . PHE A 1 100 ? 20.897 55.717 10.014 1.00 39.58 100 PHE A O 1
ATOM 719 N N . ILE A 1 101 ? 20.017 56.385 12.066 1.00 38.75 101 ILE A N 1
ATOM 720 C CA . ILE A 1 101 ? 20.872 57.548 12.172 1.00 39.50 101 ILE A CA 1
ATOM 721 C C . ILE A 1 101 ? 21.139 57.885 13.631 1.00 40.08 101 ILE A C 1
ATOM 722 O O . ILE A 1 101 ? 20.194 57.951 14.414 1.00 37.00 101 ILE A O 1
ATOM 727 N N . ASN A 1 102 ? 22.417 58.034 13.958 1.00 42.35 102 ASN A N 1
ATOM 728 C CA . ASN A 1 102 ? 22.826 58.439 15.306 1.00 47.08 102 ASN A CA 1
ATOM 729 C C . ASN A 1 102 ? 22.886 59.942 15.353 1.00 46.34 102 ASN A C 1
ATOM 730 O O . ASN A 1 102 ? 23.497 60.571 14.471 1.00 49.77 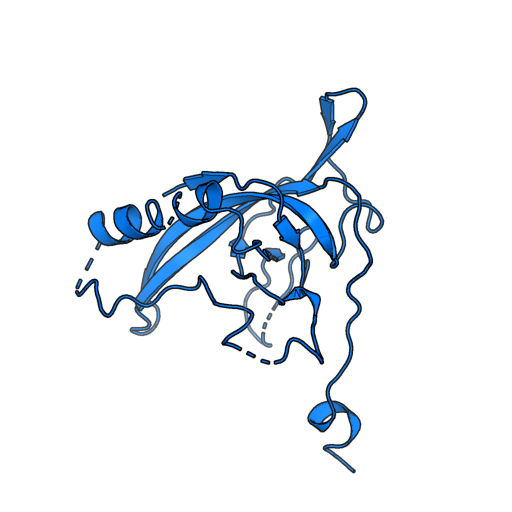102 ASN A O 1
ATOM 735 N N . VAL A 1 103 ? 22.165 60.513 16.311 1.00 43.18 103 VAL A N 1
ATOM 736 C CA . VAL A 1 103 ? 22.097 61.960 16.462 1.00 42.75 103 VAL A CA 1
ATOM 737 C C . VAL A 1 103 ? 22.517 62.337 17.871 1.00 41.34 103 VAL A C 1
ATOM 738 O O . VAL A 1 103 ? 22.226 61.617 18.832 1.00 39.47 103 VAL A O 1
ATOM 742 N N . SER A 1 104 ? 23.153 63.482 17.940 1.00 39.34 104 SER A N 1
ATOM 743 C CA . SER A 1 104 ? 23.895 63.921 19.096 1.00 41.94 104 SER A CA 1
ATOM 744 C C . SER A 1 104 ? 23.614 65.370 19.408 1.00 39.84 104 SER A C 1
ATOM 745 O O . SER A 1 104 ? 23.323 66.150 18.506 1.00 37.80 104 SER A O 1
ATOM 748 N N . SER A 1 105 ? 23.816 65.774 20.666 1.00 39.58 105 SER A N 1
ATOM 749 C CA . SER A 1 105 ? 23.704 67.179 21.065 1.00 38.38 105 SER A CA 1
ATOM 750 C C . SER A 1 105 ? 24.611 67.421 22.259 1.00 43.51 105 SER A C 1
ATOM 751 O O . SER A 1 105 ? 24.647 66.617 23.227 1.00 39.10 105 SER A O 1
ATOM 754 N N . LYS A 1 106 ? 25.322 68.541 22.225 1.00 44.57 106 LYS A N 1
ATOM 755 C CA . LYS A 1 106 ? 26.138 68.933 23.324 1.00 47.62 106 LYS A CA 1
ATOM 756 C C . LYS A 1 106 ? 25.279 69.468 24.466 1.00 45.25 106 LYS A C 1
ATOM 757 O O . LYS A 1 106 ? 25.571 69.242 25.609 1.00 43.09 106 LYS A O 1
ATOM 763 N N . THR A 1 107 ? 24.177 70.129 24.155 1.00 45.54 107 THR A N 1
ATOM 764 C CA . THR A 1 107 ? 23.278 70.581 25.182 1.00 42.59 107 THR A CA 1
ATOM 765 C C . THR A 1 107 ? 22.101 69.625 25.271 1.00 41.11 107 THR A C 1
ATOM 766 O O . THR A 1 107 ? 21.764 68.854 24.324 1.00 35.09 107 THR A O 1
ATOM 770 N N . LYS A 1 108 ? 21.469 69.698 26.426 1.00 38.74 108 LYS A N 1
ATOM 771 C CA . LYS A 1 108 ? 20.369 68.826 26.814 1.00 39.26 108 LYS A CA 1
ATOM 772 C C . LYS A 1 108 ? 19.139 69.069 26.010 1.00 37.65 108 LYS A C 1
ATOM 773 O O . LYS A 1 108 ? 18.602 70.164 26.024 1.00 42.61 108 LYS A O 1
ATOM 779 N N . PRO A 1 109 ? 18.675 68.045 25.292 1.00 37.85 109 PRO A N 1
ATOM 780 C CA . PRO A 1 109 ? 17.428 68.167 24.519 1.00 38.50 109 PRO A CA 1
ATOM 781 C C . PRO A 1 109 ? 16.236 68.218 25.456 1.00 36.33 109 PRO A C 1
ATOM 782 O O . PRO A 1 109 ? 16.316 67.702 26.548 1.00 34.46 109 PRO A O 1
ATOM 786 N N . GLN A 1 110 ? 15.135 68.778 24.998 1.00 35.61 110 GLN A N 1
ATOM 787 C CA . GLN A 1 110 ? 13.896 68.583 25.709 1.00 38.01 110 GLN A CA 1
ATOM 788 C C . GLN A 1 110 ? 13.284 67.250 25.326 1.00 38.80 110 GLN A C 1
ATOM 789 O O . GLN A 1 110 ? 13.251 66.832 24.133 1.00 35.44 110 GLN A O 1
ATOM 795 N N . VAL A 1 111 ? 12.864 66.562 26.365 1.00 36.37 111 VAL A N 1
ATOM 796 C CA . VAL A 1 111 ? 12.222 65.244 26.241 1.00 40.16 111 VAL A CA 1
ATOM 797 C C . VAL A 1 111 ? 10.857 65.283 26.938 1.00 39.54 111 VAL A C 1
ATOM 798 O O . VAL A 1 111 ? 10.764 65.436 28.187 1.00 42.02 111 VAL A O 1
ATOM 802 N N . VAL A 1 112 ? 9.824 65.092 26.134 1.00 37.68 112 VAL A N 1
ATOM 803 C CA . VAL A 1 112 ? 8.442 65.251 26.601 1.00 40.10 112 VAL A CA 1
ATOM 804 C C . VAL A 1 112 ? 7.582 64.078 26.195 1.00 40.48 112 VAL A C 1
ATOM 805 O O . VAL A 1 112 ? 7.953 63.272 25.324 1.00 42.67 112 VAL A O 1
ATOM 809 N N . LYS A 1 113 ? 6.395 64.077 26.769 1.00 43.62 113 LYS A N 1
ATOM 810 C CA . LYS A 1 113 ? 5.322 63.158 26.463 1.00 43.47 113 LYS A CA 1
ATOM 811 C C . LYS A 1 113 ? 4.001 63.940 26.461 1.00 47.75 113 LYS A C 1
ATOM 812 O O . LYS A 1 113 ? 3.940 65.047 26.974 1.00 45.24 113 LYS A O 1
ATOM 818 N N . ARG A 1 114 ? 2.946 63.320 25.915 1.00 51.00 114 ARG A N 1
ATOM 819 C CA . ARG A 1 114 ? 1.588 63.876 25.894 1.00 55.38 114 ARG A CA 1
ATOM 820 C C . ARG A 1 114 ? 0.905 63.399 27.157 1.00 55.83 114 ARG A C 1
ATOM 821 O O . ARG A 1 114 ? 0.946 62.225 27.475 1.00 56.00 114 ARG A O 1
ATOM 829 N N . GLU A 1 115 ? 0.240 64.293 27.855 1.00 57.52 115 GLU A N 1
ATOM 830 C CA . GLU A 1 115 ? -0.583 63.883 28.984 1.00 61.92 115 GLU A CA 1
ATOM 831 C C . GLU A 1 115 ? -1.795 64.783 28.923 1.00 59.71 115 GLU A C 1
ATOM 832 O O . GLU A 1 115 ? -1.651 66.002 29.011 1.00 55.02 115 GLU A O 1
ATOM 838 N N . ASP A 1 116 ? -2.975 64.193 28.720 1.00 64.30 116 ASP A N 1
ATOM 839 C CA . ASP A 1 116 ? -4.220 64.967 28.545 1.00 68.98 116 ASP A CA 1
ATOM 840 C C . ASP A 1 116 ? -4.098 65.916 27.398 1.00 64.38 116 ASP A C 1
ATOM 841 O O . ASP A 1 116 ? -4.501 67.069 27.475 1.00 61.23 116 ASP A O 1
ATOM 846 N N . GLY A 1 117 ? -3.482 65.425 26.339 1.00 63.81 117 GLY A N 1
ATOM 847 C CA . GLY A 1 117 ? -3.201 66.258 25.191 1.00 65.13 117 GLY A CA 1
ATOM 848 C C . GLY A 1 117 ? -2.163 67.364 25.315 1.00 62.96 117 GLY A C 1
ATOM 849 O O . GLY A 1 117 ? -1.842 67.970 24.301 1.00 65.20 117 GLY A O 1
ATOM 850 N N . VAL A 1 118 ? -1.645 67.671 26.512 1.00 63.14 118 VAL A N 1
ATOM 851 C CA . VAL A 1 118 ? -0.522 68.622 26.618 1.00 61.40 118 VAL A CA 1
ATOM 852 C C . VAL A 1 118 ? 0.851 67.926 26.795 1.00 56.84 118 VAL A C 1
ATOM 853 O O . VAL A 1 118 ? 0.982 66.852 27.374 1.00 55.61 118 VAL A O 1
ATOM 857 N N . LEU A 1 119 ? 1.889 68.604 26.355 1.00 54.92 119 LEU A N 1
ATOM 858 C CA . LEU A 1 119 ? 3.260 68.075 26.436 1.00 50.21 119 LEU A CA 1
ATOM 859 C C . LEU A 1 119 ? 3.849 68.432 27.761 1.00 48.80 119 LEU A C 1
ATOM 860 O O . LEU A 1 119 ? 3.848 69.580 28.142 1.00 50.51 119 LEU A O 1
ATOM 865 N N . VAL A 1 120 ? 4.357 67.449 28.473 1.00 47.92 120 VAL A N 1
ATOM 866 C CA . VAL A 1 120 ? 5.183 67.741 29.595 1.00 49.14 120 VAL A CA 1
ATOM 867 C C . VAL A 1 120 ? 6.471 66.954 29.582 1.00 47.97 120 VAL A C 1
ATOM 868 O O . VAL A 1 120 ? 6.551 65.846 29.061 1.00 44.98 120 VAL A O 1
ATOM 872 N N . LYS A 1 121 ? 7.461 67.493 30.258 1.00 47.92 121 LYS A N 1
ATOM 873 C CA A LYS A 1 121 ? 8.745 66.849 30.352 0.50 47.53 121 LYS A CA 1
ATOM 874 C CA B LYS A 1 121 ? 8.737 66.826 30.294 0.50 47.33 121 LYS A CA 1
ATOM 875 C C . LYS A 1 121 ? 8.627 65.562 31.117 1.00 46.99 121 LYS A C 1
ATOM 876 O O . LYS A 1 121 ? 7.899 65.494 32.072 1.00 47.95 121 LYS A O 1
ATOM 887 N N . THR A 1 122 ? 9.398 64.577 30.709 1.00 42.28 122 THR A N 1
ATOM 888 C CA . THR A 1 122 ? 9.557 63.385 31.473 1.00 44.09 122 THR A CA 1
ATOM 889 C C . THR A 1 122 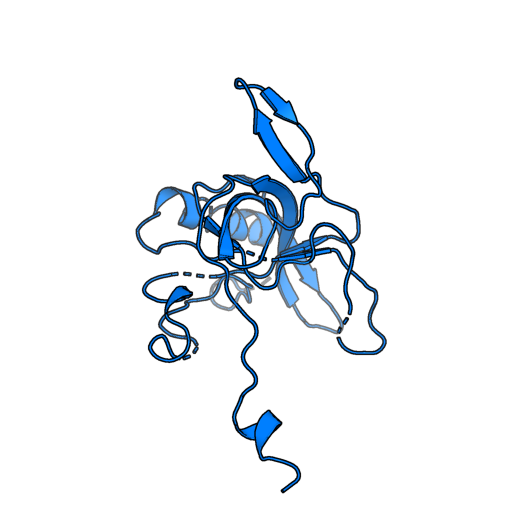? 11.049 63.032 31.504 1.00 48.00 122 THR A C 1
ATOM 890 O O . THR A 1 122 ? 11.751 63.168 30.482 1.00 45.46 122 THR A O 1
ATOM 894 N N . ASP A 1 123 ? 11.500 62.586 32.678 1.00 47.44 123 ASP A N 1
ATOM 895 C CA . ASP A 1 123 ? 12.719 61.801 32.815 1.00 48.94 123 ASP A CA 1
ATOM 896 C C . ASP A 1 123 ? 12.496 60.415 33.474 1.00 48.20 123 ASP A C 1
ATOM 897 O O . ASP A 1 123 ? 13.367 59.838 34.127 1.00 47.29 123 ASP A O 1
ATOM 902 N N . ASP A 1 124 ? 11.325 59.856 33.257 1.00 49.33 124 ASP A N 1
ATOM 903 C CA . ASP A 1 124 ? 11.047 58.539 33.731 1.00 50.41 124 ASP A CA 1
ATOM 904 C C . ASP A 1 124 ? 11.738 57.554 32.809 1.00 48.23 124 ASP A C 1
ATOM 905 O O . ASP A 1 124 ? 11.468 57.571 31.616 1.00 48.73 124 ASP A O 1
ATOM 910 N N . PRO A 1 125 ? 12.624 56.710 33.356 1.00 53.12 125 PRO A N 1
ATOM 911 C CA . PRO A 1 125 ? 13.320 55.669 32.602 1.00 50.45 125 PRO A CA 1
ATOM 912 C C . PRO A 1 125 ? 12.374 54.635 32.098 1.00 52.23 125 PRO A C 1
ATOM 913 O O . PRO A 1 125 ? 12.762 53.820 31.300 1.00 49.33 125 PRO A O 1
ATOM 917 N N . ASP A 1 126 ? 11.144 54.606 32.611 1.00 52.55 126 ASP A N 1
ATOM 918 C CA . ASP A 1 126 ? 10.129 53.727 32.029 1.00 52.73 126 ASP A CA 1
ATOM 919 C C . ASP A 1 126 ? 9.399 54.325 30.858 1.00 47.69 126 ASP A C 1
ATOM 920 O O . ASP A 1 126 ? 8.591 53.627 30.252 1.00 49.71 126 ASP A O 1
ATOM 925 N N . GLU A 1 127 ? 9.593 55.619 30.599 1.00 45.16 127 GLU A N 1
ATOM 926 C CA . GLU A 1 127 ? 8.965 56.329 29.452 1.00 44.18 127 GLU A CA 1
ATOM 927 C C . GLU A 1 127 ? 9.969 56.696 28.327 1.00 42.82 127 GLU A C 1
ATOM 928 O O . GLU A 1 127 ? 9.599 56.921 27.147 1.00 42.22 127 GLU A O 1
ATOM 934 N N . VAL A 1 128 ? 11.235 56.705 28.725 1.00 42.31 128 VAL A N 1
ATOM 935 C CA . VAL A 1 128 ? 12.375 57.105 27.933 1.00 41.57 128 VAL A CA 1
ATOM 936 C C . VAL A 1 128 ? 13.425 56.038 28.032 1.00 39.69 128 VAL A C 1
ATOM 937 O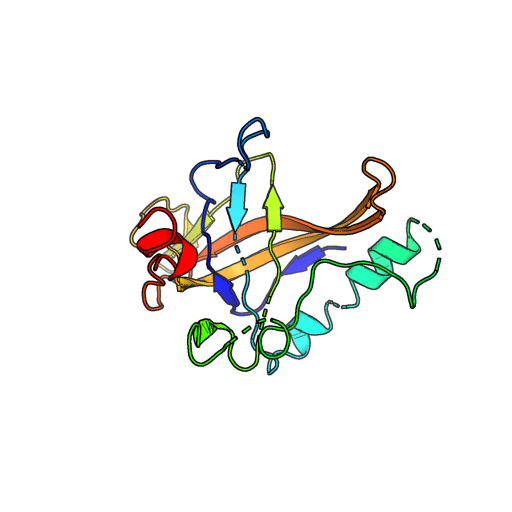 O . VAL A 1 128 ? 14.201 56.034 28.975 1.00 38.78 128 VAL A O 1
ATOM 941 N N . TYR A 1 129 ? 13.476 55.147 27.023 1.00 39.96 129 TYR A N 1
ATOM 942 C CA . TYR A 1 129 ? 14.349 53.976 27.065 1.00 37.20 129 TYR A CA 1
ATOM 943 C C . TYR A 1 129 ? 14.639 53.490 25.663 1.00 34.45 129 TYR A C 1
ATOM 944 O O . TYR A 1 129 ? 13.892 53.784 24.740 1.00 37.15 129 TYR A O 1
ATOM 953 N N . SER A 1 130 ? 15.724 52.745 25.533 1.00 37.03 130 SER A N 1
ATOM 954 C CA . SER A 1 130 ? 16.078 52.060 24.303 1.00 40.04 130 SER A CA 1
ATOM 955 C C . SER A 1 130 ? 14.980 51.099 23.965 1.00 39.35 130 SER A C 1
ATOM 956 O O . SER A 1 130 ? 14.612 50.253 24.755 1.00 36.65 130 SER A O 1
ATOM 959 N N . GLY A 1 131 ? 14.477 51.261 22.755 1.00 33.08 131 GLY A N 1
ATOM 960 C CA . GLY A 1 131 ? 13.338 50.524 22.297 1.00 37.43 131 GLY A CA 1
ATOM 961 C C . GLY A 1 131 ? 12.038 51.268 22.212 1.00 38.42 131 GLY A C 1
ATOM 962 O O . GLY A 1 131 ? 11.123 50.817 21.551 1.00 39.48 131 GLY A O 1
ATOM 963 N N . VAL A 1 132 ? 11.932 52.395 22.921 1.00 36.45 132 VAL A N 1
ATOM 964 C CA . VAL A 1 132 ? 10.711 53.196 22.921 1.00 34.40 132 VAL A CA 1
ATOM 965 C C . VAL A 1 132 ? 10.479 53.810 21.531 1.00 36.16 132 VAL A C 1
ATOM 966 O O . VAL A 1 132 ? 11.446 54.193 20.882 1.00 33.95 132 VAL A O 1
ATOM 970 N N . TYR A 1 133 ? 9.219 53.959 21.128 1.00 37.49 133 TYR A N 1
ATOM 971 C CA . TYR A 1 133 ? 8.858 54.730 19.943 1.00 42.33 133 TYR A CA 1
ATOM 972 C C . TYR A 1 133 ? 8.644 56.207 20.301 1.00 39.19 133 TYR A C 1
ATOM 973 O O . TYR A 1 133 ? 8.291 56.579 21.454 1.00 38.97 133 TYR A O 1
ATOM 982 N N . ALA A 1 134 ? 8.836 57.066 19.313 1.00 41.43 134 ALA A N 1
ATOM 983 C CA . ALA A 1 134 ? 9.053 58.513 19.594 1.00 39.86 134 ALA A CA 1
ATOM 984 C C . ALA A 1 134 ? 8.891 59.317 18.349 1.00 43.24 134 ALA A C 1
ATOM 985 O O . ALA A 1 134 ? 8.994 58.755 17.273 1.00 38.10 134 ALA A O 1
ATOM 987 N N . ILE A 1 135 ? 8.721 60.630 18.501 1.00 42.39 135 ILE A N 1
ATOM 988 C CA . ILE A 1 135 ? 8.887 61.584 17.388 1.00 41.53 135 ILE A CA 1
ATOM 989 C C . ILE A 1 135 ? 10.145 62.405 17.781 1.00 42.38 135 ILE A C 1
ATOM 990 O O . ILE A 1 135 ? 10.357 62.716 18.982 1.00 36.79 135 ILE A O 1
ATOM 995 N N . ALA A 1 136 ? 11.003 62.677 16.818 1.00 38.89 136 ALA A N 1
ATOM 996 C CA . ALA A 1 136 ? 12.213 63.403 17.079 1.00 39.34 136 ALA A CA 1
ATOM 997 C C . ALA A 1 136 ? 12.331 64.563 16.123 1.00 41.45 136 ALA A C 1
ATOM 998 O O . ALA A 1 136 ? 11.899 64.479 14.989 1.00 40.65 136 ALA A O 1
ATOM 1000 N N . SER A 1 137 ? 12.964 65.632 16.606 1.00 39.25 137 SER A N 1
ATOM 1001 C CA . SER A 1 137 ? 13.390 66.730 15.797 1.00 40.16 137 SER A CA 1
ATOM 1002 C C . SER A 1 137 ? 14.881 66.735 15.807 1.00 41.35 137 SER A C 1
ATOM 1003 O O . SER A 1 137 ? 15.522 66.605 16.852 1.00 41.09 137 SER A O 1
ATOM 1006 N N . ILE A 1 138 ? 15.435 66.873 14.601 1.00 40.91 138 ILE A N 1
ATOM 1007 C CA . ILE A 1 138 ? 16.844 66.931 14.355 1.00 41.27 138 ILE A CA 1
ATOM 1008 C C . ILE A 1 138 ? 17.101 67.998 13.315 1.00 47.29 138 ILE A C 1
ATOM 1009 O O . ILE A 1 138 ? 16.178 68.499 12.654 1.00 45.45 138 ILE A O 1
ATOM 1014 N N . ASN A 1 139 ? 18.382 68.273 13.152 1.00 49.93 139 ASN A N 1
ATOM 1015 C CA . ASN A 1 139 ? 18.858 69.314 12.286 1.00 51.00 139 ASN A CA 1
ATOM 1016 C C . ASN A 1 139 ? 20.149 68.897 11.609 1.00 51.17 139 ASN A C 1
ATOM 1017 O O . ASN A 1 139 ? 21.156 68.663 12.255 1.00 51.45 139 ASN A O 1
ATOM 1022 N N . PHE A 1 140 ? 20.121 68.860 10.289 1.00 52.60 140 PHE A N 1
ATOM 1023 C CA . PHE A 1 140 ? 21.281 68.462 9.509 1.00 51.92 140 PHE A CA 1
ATOM 1024 C C . PHE A 1 140 ? 22.269 69.604 9.284 1.00 54.13 140 PHE A C 1
ATOM 1025 O O . PHE A 1 140 ? 21.879 70.728 9.120 1.00 58.64 140 PHE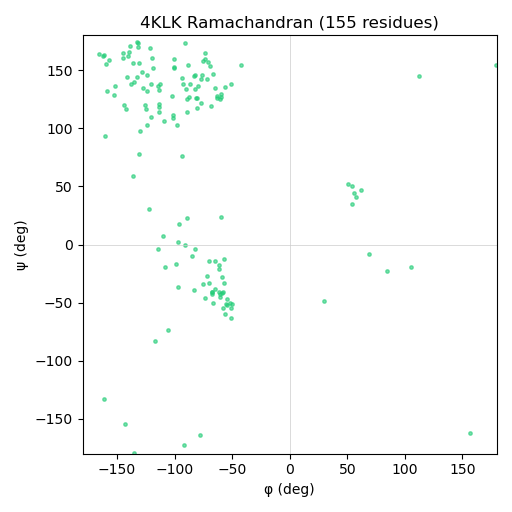 A O 1
ATOM 1033 N N . TYR A 1 141 ? 23.564 69.306 9.264 1.00 57.15 141 TYR A N 1
ATOM 1034 C CA . TYR A 1 141 ? 24.548 70.334 9.009 1.00 61.58 141 TYR A CA 1
ATOM 1035 C C . TYR A 1 141 ? 25.874 69.746 8.544 1.00 64.71 141 TYR A C 1
ATOM 1036 O O . TYR A 1 141 ? 26.211 68.610 8.854 1.00 63.24 141 TYR A O 1
ATOM 1045 N N . ALA A 1 142 ? 26.647 70.543 7.814 1.00 70.02 142 ALA A N 1
ATOM 1046 C CA . ALA A 1 142 ? 27.932 70.080 7.311 1.00 74.05 142 ALA A CA 1
ATOM 1047 C C . ALA A 1 142 ? 29.021 70.067 8.395 1.00 74.24 142 ALA A C 1
ATOM 1048 O O . ALA A 1 142 ? 29.053 70.948 9.206 1.00 73.56 142 ALA A O 1
ATOM 1050 N N . TYR A 1 143 ? 29.908 69.073 8.398 1.00 80.64 143 TYR A N 1
ATOM 1051 C CA . TYR A 1 143 ? 31.072 69.051 9.319 1.00 83.58 143 TYR A CA 1
ATOM 1052 C C . TYR A 1 143 ? 32.425 68.979 8.566 1.00 92.52 143 TYR A C 1
ATOM 1053 O O . TYR A 1 143 ? 32.435 68.750 7.376 1.00 93.83 143 TYR A O 1
ATOM 1062 N N . SER A 1 144 ? 33.550 69.174 9.273 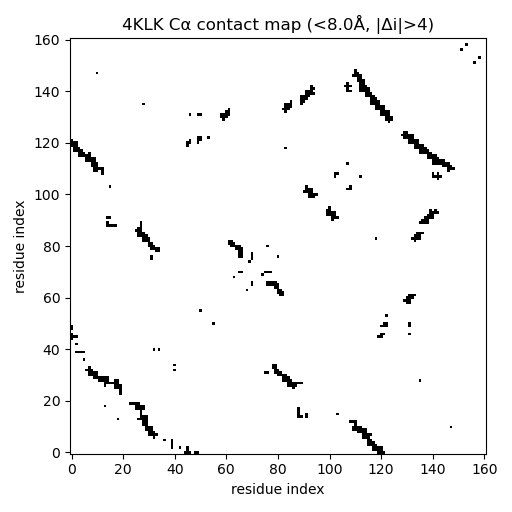1.00 101.10 144 SER A N 1
ATOM 1063 C CA . SER A 1 144 ? 34.916 68.938 8.726 1.00 104.30 144 SER A CA 1
ATOM 1064 C C . SER A 1 144 ? 35.972 68.774 9.844 1.00 106.02 144 SER A C 1
ATOM 1065 O O . SER A 1 144 ? 36.508 69.763 10.312 1.00 104.75 144 SER A O 1
ATOM 1068 N N . THR A 1 145 ? 36.270 67.546 10.278 1.00 113.57 145 THR A N 1
ATOM 1069 C CA . THR A 1 145 ? 37.092 67.341 11.497 1.00 123.12 145 THR A CA 1
ATOM 1070 C C . THR A 1 145 ? 38.336 66.488 11.318 1.00 130.63 145 THR A C 1
ATOM 1071 O O . THR A 1 145 ? 38.263 65.245 11.327 1.00 130.10 145 THR A O 1
ATOM 1075 N N . ALA A 1 146 ? 39.483 67.163 11.248 1.00 135.86 146 ALA A N 1
ATOM 1076 C CA . ALA A 1 146 ? 40.738 66.523 10.879 1.00 139.30 146 ALA A CA 1
ATOM 1077 C C . ALA A 1 146 ? 40.566 65.985 9.451 1.00 143.25 146 ALA A C 1
ATOM 1078 O O . ALA A 1 146 ? 40.888 64.821 9.161 1.00 146.75 146 ALA A O 1
ATOM 1080 N N . GLY A 1 147 ? 40.030 66.840 8.572 1.00 137.80 147 GLY A N 1
ATOM 1081 C CA . GLY A 1 147 ? 39.676 66.440 7.208 1.00 137.24 147 GLY A CA 1
ATOM 1082 C C . GLY A 1 147 ? 38.757 65.220 7.126 1.00 133.66 147 GLY A C 1
ATOM 1083 O O . GLY A 1 147 ? 38.909 64.396 6.222 1.00 128.82 147 GLY A O 1
ATOM 1084 N N . ASN A 1 148 ? 37.841 65.091 8.095 1.00 128.20 148 ASN A N 1
ATOM 1085 C CA . ASN A 1 148 ? 36.678 64.201 8.004 1.00 120.65 148 ASN A CA 1
ATOM 1086 C C . ASN A 1 148 ? 35.494 65.077 7.654 1.00 115.74 148 ASN A C 1
ATOM 1087 O O . ASN A 1 148 ? 35.026 65.849 8.493 1.00 121.29 148 ASN A O 1
ATOM 1092 N N . LYS A 1 149 ? 35.015 64.952 6.421 1.00 106.54 149 LYS A N 1
ATOM 1093 C CA . LYS A 1 149 ? 34.053 65.887 5.861 1.00 99.28 149 LYS A CA 1
ATOM 1094 C C . LYS A 1 149 ? 32.747 65.180 5.504 1.00 92.91 149 LYS A C 1
ATOM 1095 O O . LYS A 1 149 ? 32.727 63.975 5.225 1.00 91.62 149 LYS A O 1
ATOM 1101 N N . GLY A 1 150 ? 31.651 65.940 5.553 1.00 87.90 150 GLY A N 1
ATOM 1102 C CA . GLY A 1 150 ? 30.311 65.410 5.271 1.00 85.03 150 GLY A CA 1
ATOM 1103 C C . GLY A 1 150 ? 29.133 66.175 5.877 1.00 78.77 150 GLY A C 1
ATOM 1104 O O . GLY A 1 150 ? 29.254 67.342 6.266 1.00 75.81 150 GLY A O 1
ATOM 1105 N N . VAL A 1 151 ? 27.984 65.495 5.923 1.00 76.26 151 VAL A N 1
ATOM 1106 C CA . VAL A 1 151 ? 26.744 66.009 6.518 1.00 69.70 151 VAL A CA 1
ATOM 1107 C C . VAL A 1 151 ? 26.220 65.052 7.603 1.00 67.86 151 VAL A C 1
ATOM 1108 O O . VAL A 1 151 ? 26.133 63.842 7.420 1.00 66.48 151 VAL A O 1
ATOM 1112 N N . THR A 1 152 ? 25.880 65.640 8.745 1.00 63.89 152 THR A N 1
ATOM 1113 C CA . THR A 1 152 ? 25.482 64.895 9.898 1.00 62.98 152 THR A CA 1
ATOM 1114 C C . THR A 1 152 ? 24.264 65.595 10.441 1.00 60.09 152 THR A C 1
ATOM 1115 O O . THR A 1 152 ? 23.830 66.629 9.873 1.00 60.41 152 THR A O 1
ATOM 1119 N N . ALA A 1 153 ? 23.730 65.062 11.546 1.00 54.69 153 ALA A N 1
ATOM 1120 C CA . ALA A 1 153 ? 22.535 65.591 12.126 1.00 51.23 153 ALA A CA 1
ATOM 1121 C C . ALA A 1 153 ? 22.627 65.667 13.630 1.00 50.69 153 ALA A C 1
ATOM 1122 O O . ALA A 1 153 ? 23.142 64.756 14.291 1.00 47.13 153 ALA A O 1
ATOM 1124 N N . GLY A 1 154 ? 22.122 66.791 14.141 1.00 49.61 154 GLY A N 1
ATOM 1125 C CA . GLY A 1 1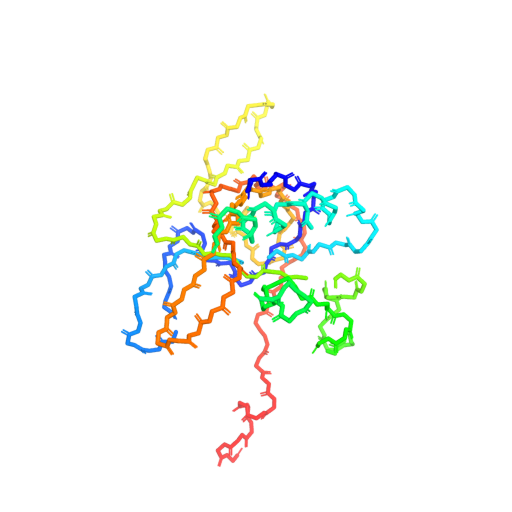54 ? 22.117 67.086 15.536 1.00 46.37 154 GLY A CA 1
ATOM 1126 C C . GLY A 1 154 ? 20.741 66.785 16.082 1.00 46.43 154 GLY A C 1
ATOM 1127 O O . GLY A 1 154 ? 19.747 66.858 15.363 1.00 42.48 154 GLY A O 1
ATOM 1128 N N . LEU A 1 155 ? 20.700 66.437 17.369 1.00 40.02 155 LEU A N 1
ATOM 1129 C CA . LEU A 1 155 ? 19.451 66.134 17.994 1.00 39.46 155 LEU A CA 1
ATOM 1130 C C . LEU A 1 155 ? 18.926 67.447 18.634 1.00 38.50 155 LEU A C 1
ATOM 1131 O O . LEU A 1 155 ? 19.693 68.204 19.234 1.00 38.49 155 LEU A O 1
ATOM 1136 N N . ASN A 1 156 ? 17.626 67.695 18.494 1.00 39.04 156 ASN A N 1
ATOM 1137 C CA . ASN A 1 156 ? 16.977 68.863 19.074 1.00 38.77 156 ASN A CA 1
ATOM 1138 C C . ASN A 1 156 ? 16.161 68.425 20.272 1.00 36.12 156 ASN A C 1
ATOM 1139 O O . ASN A 1 156 ? 16.580 68.654 21.401 1.00 37.91 156 ASN A O 1
ATOM 1144 N N . ASN A 1 157 ? 15.042 67.767 20.024 1.00 35.61 157 ASN A N 1
ATOM 1145 C CA . ASN A 1 157 ? 14.098 67.349 21.031 1.00 36.49 157 ASN A CA 1
ATOM 1146 C C . ASN A 1 157 ? 13.455 66.013 20.679 1.00 35.08 157 ASN A C 1
ATOM 1147 O O . ASN A 1 157 ? 13.394 65.623 19.507 1.00 35.34 157 ASN A O 1
ATOM 1152 N N . ILE A 1 158 ? 12.912 65.385 21.701 1.00 33.17 158 ILE A N 1
ATOM 1153 C CA . ILE A 1 158 ? 12.221 64.111 21.637 1.00 36.36 158 ILE A CA 1
ATOM 1154 C C . ILE A 1 158 ? 10.806 64.159 22.281 1.00 38.47 158 ILE A C 1
ATOM 1155 O O . ILE A 1 158 ? 10.605 64.669 23.405 1.00 38.40 158 ILE A O 1
ATOM 1160 N N . LEU A 1 159 ? 9.855 63.584 21.564 1.00 40.20 159 LEU A N 1
ATOM 1161 C CA . LEU A 1 159 ? 8.519 63.258 22.099 1.00 40.15 159 LEU A CA 1
ATOM 1162 C C . LEU A 1 159 ? 8.447 61.769 22.219 1.00 37.54 159 LEU A C 1
ATOM 1163 O O . LEU A 1 159 ? 8.423 61.069 21.216 1.00 36.15 159 LEU A O 1
ATOM 1168 N N . THR A 1 160 ? 8.513 61.254 23.445 1.00 34.41 160 THR A N 1
ATOM 1169 C CA . THR A 1 160 ? 8.326 59.845 23.648 1.00 37.62 160 THR A CA 1
ATOM 1170 C C . THR A 1 160 ? 6.816 59.492 23.623 1.00 42.92 160 THR A C 1
ATOM 1171 O O . THR A 1 160 ? 5.966 60.218 24.171 1.00 44.56 160 THR A O 1
ATOM 1175 N N . LEU A 1 161 ? 6.519 58.402 22.928 1.00 46.22 161 LEU A N 1
ATOM 1176 C CA . LEU A 1 161 ? 5.167 57.907 22.751 1.00 49.51 161 LEU A CA 1
ATOM 1177 C C . LEU A 1 161 ? 4.923 56.823 23.770 1.00 48.14 161 LEU A C 1
ATOM 1178 O O . LEU A 1 161 ? 3.890 56.197 23.734 1.00 54.07 161 LEU A O 1
ATOM 1183 N N . CYS A 1 162 ? 5.904 56.557 24.622 1.00 48.22 162 CYS A N 1
ATOM 1184 C CA . CYS A 1 162 ? 5.718 55.706 25.802 1.00 52.92 162 CYS A CA 1
ATOM 1185 C C . CYS A 1 162 ? 5.132 54.355 25.415 1.00 56.59 162 CYS A C 1
ATOM 1186 O O . CYS A 1 162 ? 4.091 53.935 25.971 1.00 53.91 162 CYS A O 1
ATOM 1189 N N . LYS A 1 163 ? 5.763 53.722 24.428 1.00 50.27 163 LYS A N 1
ATOM 1190 C CA . LYS A 1 163 ? 5.410 52.374 24.039 1.00 51.23 163 LYS A CA 1
ATOM 1191 C C . LYS A 1 163 ? 6.559 51.791 23.233 1.00 49.88 163 LYS A C 1
ATOM 1192 O O . LYS A 1 163 ? 7.426 52.523 22.745 1.00 45.04 163 LYS A O 1
ATOM 1198 N N . GLY A 1 164 ? 6.556 50.472 23.129 1.00 46.77 164 GLY A N 1
ATOM 1199 C CA . GLY A 1 164 ? 7.656 49.726 22.588 1.00 46.33 164 GLY A CA 1
ATOM 1200 C C . GLY A 1 164 ? 8.377 48.872 23.586 1.00 45.34 164 GLY A C 1
ATOM 1201 O O . GLY A 1 164 ? 8.560 49.247 24.754 1.00 51.74 164 GLY A O 1
ATOM 1202 N N . ASP A 1 165 ? 8.843 47.725 23.125 1.00 45.36 165 ASP A N 1
ATOM 1203 C CA . ASP A 1 165 ? 9.632 46.826 23.948 1.00 51.36 165 ASP A CA 1
ATOM 1204 C C . ASP A 1 165 ? 11.034 47.328 24.093 1.00 51.97 165 ASP A C 1
ATOM 1205 O O . ASP A 1 165 ? 11.617 47.904 23.144 1.00 45.43 165 ASP A O 1
ATOM 1210 N N . PHE A 1 166 ? 11.559 47.049 25.279 1.00 46.14 166 PHE A N 1
ATOM 1211 C CA . PHE A 1 166 ? 12.902 47.351 25.658 1.00 47.83 166 PHE A CA 1
ATOM 1212 C C . PHE A 1 166 ? 13.883 46.648 24.742 1.00 50.08 166 PHE A C 1
ATOM 1213 O O . PHE A 1 166 ? 13.695 45.504 24.429 1.00 52.30 166 PHE A O 1
ATOM 1221 N N . LEU A 1 167 ? 14.836 47.410 24.202 1.00 50.62 167 LEU A N 1
ATOM 1222 C CA . LEU A 1 167 ? 15.976 46.879 23.494 1.00 47.83 167 LEU A CA 1
ATOM 1223 C C . LEU A 1 167 ? 17.136 46.832 24.447 1.00 51.13 167 LEU A C 1
ATOM 1224 O O . LEU A 1 167 ? 17.783 47.847 24.717 1.00 56.52 167 LEU A O 1
ATOM 1229 N N . GLY A 1 168 ? 17.389 45.613 24.920 1.00 53.73 168 GLY A N 1
ATOM 1230 C CA . GLY A 1 168 ? 18.443 45.326 25.868 1.00 60.63 168 GLY A CA 1
ATOM 1231 C C . GLY A 1 168 ? 19.821 45.157 25.282 1.00 59.09 168 GLY A C 1
ATOM 1232 O O . GLY A 1 168 ? 19.992 44.672 24.179 1.00 63.77 168 GLY A O 1
ATOM 1233 N N . GLY A 1 169 ? 20.816 45.585 26.038 1.00 60.04 169 GLY A N 1
ATOM 1234 C CA . GLY A 1 169 ? 22.183 45.342 25.643 1.00 64.64 169 GLY A CA 1
ATOM 1235 C C . GLY A 1 169 ? 22.417 43.845 25.622 1.00 61.82 169 GLY A C 1
ATOM 1236 O O . GLY A 1 169 ? 22.135 43.137 26.596 1.00 60.91 169 GLY A O 1
ATOM 1237 N N . ARG A 1 170 ? 22.924 43.358 24.510 1.00 56.33 170 ARG A N 1
ATOM 1238 C CA . ARG A 1 170 ? 23.536 42.033 24.507 1.00 55.23 170 ARG A CA 1
ATOM 1239 C C . ARG A 1 170 ? 24.957 42.067 23.960 1.00 48.25 170 ARG A C 1
ATOM 1240 O O . ARG A 1 170 ? 25.184 42.348 22.782 1.00 46.73 170 ARG A O 1
ATOM 1248 N N . ALA A 1 171 ? 25.911 41.660 24.755 1.00 44.11 171 ALA A N 1
ATOM 1249 C CA . ALA A 1 171 ? 27.307 41.626 24.330 1.00 45.62 171 ALA A CA 1
ATOM 1250 C C . ALA A 1 171 ? 27.562 40.558 23.290 1.00 50.83 171 ALA A C 1
ATOM 1251 O O . ALA A 1 171 ? 26.792 39.545 23.182 1.00 52.47 171 ALA A O 1
ATOM 1253 N N . ASN A 1 172 ? 28.599 40.800 22.480 1.00 49.38 172 ASN A N 1
ATOM 1254 C CA . ASN A 1 172 ? 28.888 39.918 21.373 1.00 48.71 172 ASN A CA 1
ATOM 1255 C C . ASN A 1 172 ? 29.840 38.836 21.767 1.00 46.91 172 ASN A C 1
ATOM 1256 O O . ASN A 1 172 ? 30.363 38.829 22.888 1.00 46.77 172 ASN A O 1
ATOM 1261 N N . ALA A 1 173 ? 30.066 37.888 20.857 1.00 45.33 173 ALA A N 1
ATOM 1262 C CA . ALA A 1 173 ? 30.896 36.768 21.178 1.00 46.77 173 ALA A CA 1
ATOM 1263 C C . ALA A 1 173 ? 32.351 37.185 21.438 1.00 51.17 173 ALA A C 1
ATOM 1264 O O . ALA A 1 173 ? 33.053 36.590 22.284 1.00 49.61 173 ALA A O 1
ATOM 1266 N N . GLU A 1 174 ? 32.829 38.151 20.663 1.00 52.95 174 GLU A N 1
ATOM 1267 C CA . GLU A 1 174 ? 34.237 38.617 20.802 1.00 59.49 174 GLU A CA 1
ATOM 1268 C C . GLU A 1 174 ? 34.356 39.150 22.232 1.00 58.77 174 GLU A C 1
ATOM 1269 O O . GLU A 1 174 ? 35.263 38.796 22.969 1.00 62.85 174 GLU A O 1
ATOM 1275 N N . SER A 1 175 ? 33.370 39.921 22.643 1.00 59.15 175 SER A N 1
ATOM 1276 C CA . SER A 1 175 ? 33.317 40.354 24.028 1.00 61.52 175 SER A CA 1
ATOM 1277 C C . SER A 1 175 ? 33.322 39.199 25.053 1.00 63.96 175 SER A C 1
ATOM 1278 O O . SER A 1 175 ? 34.242 39.081 25.862 1.00 63.82 175 SER A O 1
ATOM 1281 N N . ASP A 1 176 ? 32.317 38.322 24.964 1.00 62.52 176 ASP A N 1
ATOM 1282 C CA . ASP A 1 176 ? 32.141 37.195 25.887 1.00 58.31 176 ASP A CA 1
ATOM 1283 C C . ASP A 1 176 ? 33.293 36.266 25.912 1.00 57.64 176 ASP A C 1
ATOM 1284 O O . ASP A 1 176 ? 33.672 35.781 26.979 1.00 60.29 176 ASP A O 1
ATOM 1289 N N . PHE A 1 177 ? 33.872 35.950 24.764 1.00 57.75 177 PHE A N 1
ATOM 1290 C CA . PHE A 1 177 ? 34.851 34.876 24.725 1.00 58.15 177 PHE A CA 1
ATOM 1291 C C . PHE A 1 177 ? 36.288 35.280 24.381 1.00 62.76 177 PHE A C 1
ATOM 1292 O O . PHE A 1 177 ? 37.200 34.439 24.407 1.00 61.41 177 PHE A O 1
ATOM 1300 N N . GLY A 1 178 ? 36.500 36.555 24.081 1.00 66.79 178 GLY A N 1
ATOM 1301 C CA . GLY A 1 178 ? 37.786 37.021 23.513 1.00 74.12 178 GLY A CA 1
ATOM 1302 C C . GLY A 1 178 ? 39.065 36.831 24.309 1.00 80.22 178 GLY A C 1
ATOM 1303 O O . GLY A 1 178 ? 40.096 36.451 23.746 1.00 88.87 178 GLY A O 1
ATOM 1304 N N . ASP A 1 179 ? 39.012 37.092 25.606 1.00 85.09 179 ASP A N 1
ATOM 1305 C CA . ASP A 1 179 ? 40.138 36.788 26.525 1.00 96.05 179 ASP A CA 1
ATOM 1306 C C . ASP A 1 179 ? 40.453 35.273 26.726 1.00 97.16 179 ASP A C 1
ATOM 1307 O O . ASP A 1 179 ? 41.625 34.863 26.649 1.00 96.60 179 ASP A O 1
ATOM 1312 N N . LEU A 1 180 ? 39.419 34.477 27.034 1.00 94.49 180 LEU A N 1
ATOM 1313 C CA . LEU A 1 180 ? 39.445 32.995 26.949 1.00 95.38 180 LEU A CA 1
ATOM 1314 C C . LEU A 1 180 ? 38.154 32.447 27.556 1.00 92.24 180 LEU A C 1
ATOM 1315 O O . LEU A 1 180 ? 37.042 32.805 27.127 1.00 87.71 180 LEU A O 1
#

B-factor: mean 59.75, std 21.96, range [31.45, 146.75]

Solvent-accessible surface area: 10666 Å² total